Protein AF-A0A5Q0ENL3-F1 (afdb_monomer_lite)

Structure (mmCIF, N/CA/C/O backbone):
data_AF-A0A5Q0ENL3-F1
#
_entry.id   AF-A0A5Q0ENL3-F1
#
loop_
_atom_site.group_PDB
_atom_site.id
_atom_site.type_symbol
_atom_site.label_atom_id
_atom_site.label_alt_id
_atom_site.label_comp_id
_atom_site.label_asym_id
_atom_site.label_entity_id
_atom_site.label_seq_id
_atom_site.pdbx_PDB_ins_code
_atom_site.Cartn_x
_atom_site.Cartn_y
_atom_site.Cartn_z
_atom_site.occupancy
_atom_site.B_iso_or_equiv
_atom_site.auth_seq_id
_atom_site.auth_comp_id
_atom_site.auth_asym_id
_atom_site.auth_atom_id
_atom_site.pdbx_PDB_model_num
ATOM 1 N N . MET A 1 1 ? 25.274 -24.841 -45.794 1.00 51.34 1 MET A N 1
ATOM 2 C CA . MET A 1 1 ? 25.600 -24.659 -44.368 1.00 51.34 1 MET A CA 1
ATOM 3 C C . MET A 1 1 ? 24.417 -23.950 -43.742 1.00 51.34 1 MET A C 1
ATOM 5 O O . MET A 1 1 ? 24.208 -22.784 -44.041 1.00 51.34 1 MET A O 1
ATOM 9 N N . ALA A 1 2 ? 23.581 -24.689 -43.023 1.00 60.81 2 ALA A N 1
ATOM 10 C CA . ALA A 1 2 ? 22.516 -24.139 -42.196 1.00 60.81 2 ALA A CA 1
ATOM 11 C C . ALA A 1 2 ? 22.922 -24.387 -40.744 1.00 60.81 2 ALA A C 1
ATOM 13 O O . ALA A 1 2 ? 23.368 -25.492 -40.460 1.00 60.81 2 ALA A O 1
ATOM 14 N N . ASP A 1 3 ? 22.828 -23.357 -39.907 1.00 42.91 3 ASP A N 1
ATOM 15 C CA . ASP A 1 3 ? 22.380 -23.420 -38.510 1.00 42.91 3 ASP A CA 1
ATOM 16 C C . ASP A 1 3 ? 22.282 -21.970 -37.993 1.00 42.91 3 ASP A C 1
ATOM 18 O O . ASP A 1 3 ? 23.237 -21.205 -38.083 1.00 42.91 3 ASP A O 1
ATOM 22 N N . SER A 1 4 ? 21.063 -21.462 -37.774 1.00 47.22 4 SER A N 1
ATOM 23 C CA . SER A 1 4 ? 20.358 -21.475 -36.473 1.00 47.22 4 SER A CA 1
ATOM 24 C C . SER A 1 4 ? 20.905 -20.353 -35.568 1.00 47.22 4 SER A C 1
ATOM 26 O O . SER A 1 4 ? 21.983 -20.473 -35.010 1.00 47.22 4 SER A O 1
ATOM 28 N N . SER A 1 5 ? 20.339 -19.142 -35.629 1.00 50.66 5 SER A N 1
ATOM 29 C CA . SER A 1 5 ? 19.233 -18.644 -34.783 1.00 50.66 5 SER A CA 1
ATOM 30 C C . SER A 1 5 ? 19.584 -18.499 -33.287 1.00 50.66 5 SER A C 1
ATOM 32 O O . SER A 1 5 ? 20.169 -19.405 -32.701 1.00 50.66 5 SER A O 1
ATOM 34 N N . THR A 1 6 ? 19.080 -17.418 -32.661 1.00 46.78 6 THR A N 1
ATOM 35 C CA . THR A 1 6 ? 19.033 -17.097 -31.202 1.00 46.78 6 THR A CA 1
ATOM 36 C C . THR A 1 6 ? 20.341 -16.535 -30.599 1.00 46.78 6 THR A C 1
ATOM 38 O O . THR A 1 6 ? 21.354 -17.214 -30.579 1.00 46.78 6 THR A O 1
ATOM 41 N N . ASN A 1 7 ? 20.447 -15.292 -30.105 1.00 48.53 7 ASN A N 1
ATOM 42 C CA . ASN A 1 7 ? 19.630 -14.624 -29.081 1.00 48.53 7 ASN A CA 1
ATOM 43 C C . ASN A 1 7 ? 19.808 -13.084 -29.170 1.00 48.53 7 ASN A C 1
ATOM 45 O O . ASN A 1 7 ? 20.955 -12.630 -29.143 1.00 48.53 7 ASN A O 1
ATOM 49 N N . PRO A 1 8 ? 18.747 -12.251 -29.192 1.00 46.62 8 PRO A N 1
ATOM 50 C CA . PRO A 1 8 ? 18.879 -10.849 -28.814 1.00 46.62 8 PRO A CA 1
ATOM 51 C C . PRO A 1 8 ? 19.065 -10.827 -27.296 1.00 46.62 8 PRO A C 1
ATOM 53 O O . PRO A 1 8 ? 18.114 -10.990 -26.533 1.00 46.62 8 PRO A O 1
ATOM 56 N N . GLY A 1 9 ? 20.319 -10.739 -26.852 1.00 44.88 9 GLY A N 1
ATOM 57 C CA . GLY A 1 9 ? 20.650 -10.607 -25.441 1.00 44.88 9 GLY A CA 1
ATOM 58 C C . GLY A 1 9 ? 19.942 -9.383 -24.882 1.00 44.88 9 GLY A C 1
ATOM 59 O O . GLY A 1 9 ? 20.330 -8.258 -25.182 1.00 44.88 9 GLY A O 1
ATOM 60 N N . SER A 1 10 ? 18.884 -9.621 -24.108 1.00 55.25 10 SER A N 1
ATOM 61 C CA . SER A 1 10 ? 18.192 -8.619 -23.309 1.00 55.25 10 SER A CA 1
ATOM 62 C C . SER A 1 10 ? 19.227 -7.957 -22.403 1.00 55.25 10 SER A C 1
ATOM 64 O O . SER A 1 10 ? 19.598 -8.505 -21.365 1.00 55.25 10 SER A O 1
ATOM 66 N N . SER A 1 11 ? 19.754 -6.815 -22.841 1.00 55.69 11 SER A N 1
ATOM 67 C CA . SER A 1 11 ? 20.707 -6.000 -22.098 1.00 55.69 11 SER A CA 1
ATOM 68 C C . SER A 1 11 ? 19.955 -5.362 -20.939 1.00 55.69 11 SER A C 1
ATOM 70 O O . SER A 1 11 ? 19.468 -4.239 -21.043 1.00 55.69 11 SER A O 1
ATOM 72 N N . ILE A 1 12 ? 19.822 -6.099 -19.838 1.00 61.06 12 ILE A N 1
ATOM 73 C CA . ILE A 1 12 ? 19.322 -5.537 -18.592 1.00 61.06 12 ILE A CA 1
ATOM 74 C C . ILE A 1 12 ? 20.305 -4.436 -18.183 1.00 61.06 12 ILE A C 1
ATOM 76 O O . ILE A 1 12 ? 21.456 -4.712 -17.841 1.00 61.06 12 ILE A O 1
ATOM 80 N N . THR A 1 13 ? 19.870 -3.181 -18.263 1.00 67.62 13 THR A N 1
ATOM 81 C CA . THR A 1 13 ? 20.678 -2.046 -17.823 1.00 67.62 13 THR A CA 1
ATOM 82 C C . THR A 1 13 ? 20.700 -1.995 -16.291 1.00 67.62 13 THR A C 1
ATOM 84 O O . THR A 1 13 ? 19.719 -2.381 -15.647 1.00 67.62 13 THR A O 1
ATOM 87 N N . PRO A 1 14 ? 21.795 -1.524 -15.669 1.00 72.94 14 PRO A N 1
ATOM 88 C CA . PRO A 1 14 ? 21.864 -1.360 -14.214 1.00 72.94 14 PRO A CA 1
ATOM 89 C C . PRO A 1 14 ? 20.732 -0.473 -13.669 1.00 72.94 14 PRO A C 1
ATOM 91 O O . PRO A 1 14 ? 20.209 -0.744 -12.588 1.00 72.94 14 PRO A O 1
ATOM 94 N N . ASP A 1 15 ? 20.278 0.504 -14.45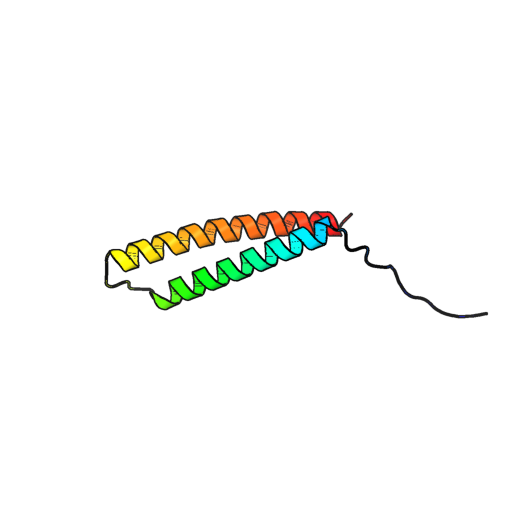7 1.00 74.25 15 ASP A N 1
ATOM 95 C CA . ASP A 1 15 ? 19.131 1.357 -14.130 1.00 74.25 15 ASP A CA 1
ATOM 96 C C . ASP A 1 15 ? 17.819 0.556 -14.060 1.00 74.25 15 ASP A C 1
ATOM 98 O O . ASP A 1 15 ? 17.027 0.741 -13.137 1.00 74.25 15 ASP A O 1
ATOM 102 N N . SER A 1 16 ? 17.612 -0.402 -14.974 1.00 75.12 16 SER A N 1
ATOM 103 C CA . SER A 1 16 ? 16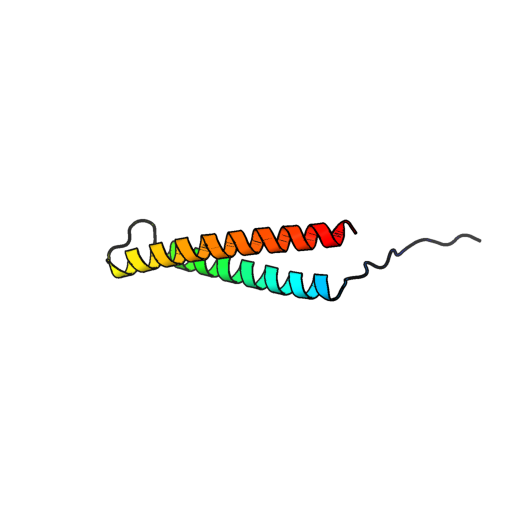.441 -1.289 -14.948 1.00 75.12 16 SER A CA 1
ATOM 104 C C . SER A 1 16 ? 16.449 -2.245 -13.752 1.00 75.12 16 SER A C 1
ATOM 106 O O . SER A 1 16 ? 15.375 -2.582 -13.256 1.00 75.12 16 SER A O 1
ATOM 108 N N . LEU A 1 17 ? 17.622 -2.696 -13.289 1.00 77.12 17 LEU A N 1
ATOM 109 C CA . LEU A 1 17 ? 17.729 -3.523 -12.077 1.00 77.12 17 LEU A CA 1
ATOM 110 C C . LEU A 1 17 ? 17.393 -2.716 -10.826 1.00 77.12 17 LEU A C 1
ATOM 112 O O . LEU A 1 17 ? 16.634 -3.187 -9.984 1.00 77.12 17 LEU A O 1
ATOM 116 N N . CYS A 1 18 ? 17.927 -1.497 -10.729 1.00 87.06 18 CYS A N 1
ATOM 117 C CA . CYS A 1 18 ? 17.650 -0.585 -9.623 1.00 87.06 18 CYS A CA 1
ATOM 118 C C . CYS A 1 18 ? 16.146 -0.279 -9.517 1.00 87.06 18 CYS A C 1
ATOM 120 O O . CYS A 1 18 ? 15.552 -0.438 -8.451 1.00 87.06 18 CYS A O 1
ATOM 122 N N . LEU A 1 19 ? 15.506 0.053 -10.644 1.00 87.19 19 LEU A N 1
ATOM 123 C CA . LEU A 1 19 ? 14.061 0.287 -10.699 1.00 87.19 19 LEU A CA 1
ATOM 124 C C . LEU A 1 19 ? 13.250 -0.958 -10.329 1.00 87.19 19 LEU A C 1
ATOM 126 O O . LEU A 1 19 ? 12.263 -0.840 -9.612 1.00 87.19 19 LEU A O 1
ATOM 130 N N . GLY A 1 20 ? 13.673 -2.150 -10.757 1.00 88.50 20 GLY A N 1
ATOM 131 C CA . GLY A 1 20 ? 13.001 -3.399 -10.389 1.00 88.50 20 GLY A CA 1
ATOM 132 C C . GLY A 1 20 ? 12.995 -3.665 -8.879 1.00 88.50 20 GLY A C 1
ATOM 133 O O . GLY A 1 20 ? 11.985 -4.121 -8.340 1.00 88.50 20 GLY A O 1
ATOM 134 N N . VAL A 1 21 ? 14.091 -3.342 -8.183 1.00 92.69 21 VAL A N 1
ATOM 135 C CA . VAL A 1 21 ? 14.161 -3.437 -6.715 1.00 92.69 21 VAL A CA 1
ATOM 136 C C . VAL A 1 21 ? 13.201 -2.441 -6.068 1.00 92.69 21 VAL A C 1
ATOM 138 O O . VAL A 1 21 ? 12.394 -2.847 -5.239 1.00 92.69 21 VAL A O 1
ATOM 141 N N . ILE A 1 22 ? 13.218 -1.177 -6.504 1.00 92.44 22 ILE A N 1
ATOM 142 C CA . ILE A 1 22 ? 12.328 -0.131 -5.973 1.00 92.44 22 ILE A CA 1
ATOM 143 C C . ILE A 1 22 ? 10.852 -0.509 -6.165 1.00 92.44 22 ILE A C 1
ATOM 145 O O . ILE A 1 22 ? 10.052 -0.366 -5.244 1.00 92.44 22 ILE A O 1
ATOM 149 N N . LEU A 1 23 ? 10.483 -1.031 -7.338 1.00 93.88 23 LEU A N 1
ATOM 150 C CA . LEU A 1 23 ? 9.121 -1.502 -7.601 1.00 93.88 23 LEU A CA 1
ATOM 151 C C . LEU A 1 23 ? 8.725 -2.635 -6.649 1.00 93.88 23 LEU A C 1
ATOM 153 O O . LEU A 1 23 ? 7.652 -2.580 -6.055 1.00 93.88 23 LEU A O 1
ATOM 157 N N . SER A 1 24 ? 9.615 -3.610 -6.443 1.00 94.88 24 SER A N 1
ATOM 158 C CA . SER A 1 24 ? 9.367 -4.731 -5.527 1.00 94.88 24 SER A CA 1
ATOM 159 C C . SER A 1 24 ? 9.193 -4.265 -4.074 1.00 94.88 24 SER A C 1
ATOM 161 O O . SER A 1 24 ? 8.336 -4.776 -3.354 1.00 94.88 24 SER A O 1
ATOM 163 N N . GLU A 1 25 ? 9.984 -3.282 -3.634 1.00 96.31 25 GLU A N 1
ATOM 164 C CA . GLU A 1 25 ? 9.862 -2.675 -2.302 1.00 96.31 25 GLU A CA 1
ATOM 165 C C . GLU A 1 25 ? 8.522 -1.940 -2.141 1.00 96.31 25 GLU A C 1
ATOM 167 O O . GLU A 1 25 ? 7.808 -2.156 -1.161 1.00 96.31 25 GLU A O 1
ATOM 172 N N . LEU A 1 26 ? 8.127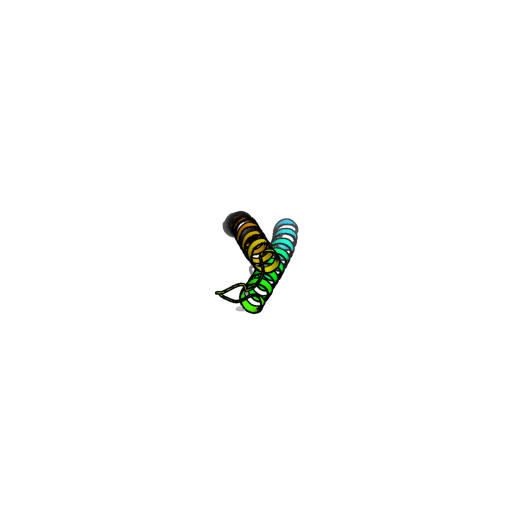 -1.141 -3.137 1.00 96.31 26 LEU A N 1
ATOM 173 C CA . LEU A 1 26 ? 6.849 -0.424 -3.133 1.00 96.31 26 LEU A CA 1
ATOM 174 C C . LEU A 1 26 ? 5.644 -1.379 -3.130 1.00 96.31 26 LEU A C 1
ATOM 176 O O . LEU A 1 26 ? 4.664 -1.130 -2.425 1.00 96.31 26 LEU A O 1
ATOM 180 N N . GLU A 1 27 ? 5.704 -2.484 -3.877 1.00 97.50 27 GLU A N 1
ATOM 181 C CA . GLU A 1 27 ? 4.672 -3.530 -3.869 1.00 97.50 27 GLU A CA 1
ATOM 182 C C . GLU A 1 27 ? 4.563 -4.227 -2.504 1.00 97.50 27 GLU A C 1
ATOM 184 O O . GLU A 1 27 ? 3.454 -4.475 -2.009 1.00 97.50 27 GLU A O 1
ATOM 189 N N . ALA A 1 28 ? 5.700 -4.513 -1.864 1.00 98.06 28 ALA A N 1
ATOM 190 C CA . ALA A 1 28 ? 5.731 -5.095 -0.527 1.00 98.06 28 ALA A CA 1
ATOM 191 C C . ALA A 1 28 ? 5.112 -4.147 0.514 1.00 98.06 28 ALA A C 1
ATOM 193 O O . ALA A 1 28 ? 4.277 -4.571 1.321 1.00 98.06 28 ALA A O 1
ATOM 194 N N . ASP A 1 29 ? 5.446 -2.857 0.457 1.00 98.12 29 ASP A N 1
ATOM 195 C CA . ASP A 1 29 ? 4.905 -1.840 1.361 1.00 98.12 29 ASP A CA 1
ATOM 196 C C . ASP A 1 29 ? 3.399 -1.609 1.154 1.00 98.12 29 ASP A C 1
ATOM 198 O O . ASP A 1 29 ? 2.648 -1.438 2.124 1.00 98.12 29 ASP A O 1
ATOM 202 N N . LEU A 1 30 ? 2.923 -1.653 -0.095 1.00 98.31 30 LEU A N 1
ATOM 203 C CA . LEU A 1 30 ? 1.492 -1.618 -0.412 1.00 98.31 30 LEU A CA 1
ATOM 204 C C . LEU A 1 30 ? 0.762 -2.820 0.187 1.00 98.31 30 LEU A C 1
ATOM 206 O O . LEU A 1 30 ? -0.241 -2.643 0.883 1.00 98.31 30 LEU A O 1
ATOM 210 N N . THR A 1 31 ? 1.313 -4.020 0.005 1.00 98.31 31 THR A N 1
ATOM 211 C CA . THR A 1 31 ? 0.760 -5.258 0.572 1.00 98.31 31 THR A CA 1
ATOM 212 C C . THR A 1 31 ? 0.703 -5.192 2.099 1.00 98.31 31 THR A C 1
ATOM 214 O O . THR A 1 31 ? -0.286 -5.598 2.717 1.00 98.31 31 THR A O 1
ATOM 217 N N . TYR A 1 32 ? 1.733 -4.628 2.734 1.00 98.19 32 TYR A N 1
ATOM 218 C CA . TYR A 1 32 ? 1.734 -4.393 4.173 1.00 98.19 32 TYR A CA 1
ATOM 219 C C . TYR A 1 32 ? 0.621 -3.421 4.594 1.00 98.19 32 TYR A C 1
ATOM 221 O O . TYR A 1 32 ? -0.101 -3.694 5.557 1.00 98.19 32 TYR A O 1
ATOM 229 N N . CYS A 1 33 ? 0.432 -2.312 3.871 1.00 98.19 33 CYS A N 1
ATOM 230 C CA . CYS A 1 33 ? -0.657 -1.371 4.140 1.00 98.19 33 CYS A CA 1
ATOM 231 C C . CYS A 1 33 ? -2.031 -2.046 4.029 1.00 98.19 33 CYS A C 1
ATOM 233 O O . CYS A 1 33 ? -2.863 -1.870 4.923 1.00 98.19 33 CYS A O 1
ATOM 235 N N . ASP A 1 34 ? -2.252 -2.857 2.994 1.00 98.06 34 ASP A N 1
ATOM 236 C CA . ASP A 1 34 ? -3.494 -3.609 2.800 1.00 98.06 34 ASP A CA 1
ATOM 237 C C . ASP A 1 34 ? -3.758 -4.602 3.930 1.00 98.06 34 ASP A C 1
ATOM 239 O O . ASP A 1 34 ? -4.875 -4.665 4.458 1.00 98.06 34 ASP A O 1
ATOM 243 N N . ALA A 1 35 ? -2.729 -5.324 4.378 1.00 98.31 35 ALA A N 1
ATOM 244 C CA . ALA A 1 35 ? -2.835 -6.221 5.522 1.00 98.31 35 ALA A CA 1
ATOM 245 C C . ALA A 1 35 ? -3.212 -5.459 6.803 1.00 98.31 35 ALA A C 1
ATOM 247 O O . ALA A 1 35 ? -4.087 -5.892 7.556 1.00 98.31 35 ALA A O 1
ATOM 248 N N . ARG A 1 36 ? -2.603 -4.289 7.045 1.00 98.06 36 ARG A N 1
ATOM 249 C CA . ARG A 1 36 ? -2.910 -3.447 8.214 1.00 98.06 36 ARG A CA 1
ATOM 250 C C . ARG A 1 36 ? -4.321 -2.872 8.169 1.00 98.06 36 ARG A C 1
ATOM 252 O O . ARG A 1 36 ? -4.988 -2.860 9.201 1.00 98.06 36 ARG A O 1
ATOM 259 N N . ILE A 1 37 ? -4.781 -2.417 7.006 1.00 97.94 37 ILE A N 1
ATOM 260 C CA . ILE A 1 37 ? -6.149 -1.920 6.806 1.00 97.94 37 ILE A CA 1
ATOM 261 C C . ILE A 1 37 ? -7.158 -3.050 7.029 1.00 97.94 37 ILE A C 1
ATOM 263 O O . ILE A 1 37 ? -8.122 -2.868 7.770 1.00 97.94 37 ILE A O 1
ATOM 267 N N . SER A 1 38 ? -6.902 -4.223 6.446 1.00 97.56 38 SER A N 1
ATOM 268 C CA . SER A 1 38 ? -7.764 -5.402 6.582 1.00 97.56 38 SER A CA 1
ATOM 269 C C . SER A 1 38 ? -7.862 -5.876 8.031 1.00 97.56 38 SER A C 1
ATOM 271 O O . SER A 1 38 ? -8.946 -6.227 8.485 1.00 97.56 38 SER A O 1
ATOM 273 N N . LEU A 1 39 ? -6.753 -5.825 8.776 1.00 97.06 39 LEU A N 1
ATOM 274 C CA . LEU A 1 39 ? -6.717 -6.172 10.196 1.00 97.06 39 LEU A CA 1
ATOM 275 C C . LEU A 1 39 ? -7.529 -5.201 11.068 1.00 97.06 39 LEU A C 1
ATOM 277 O O . LEU A 1 39 ? -8.131 -5.628 12.047 1.00 97.06 39 LEU A O 1
ATOM 281 N N . ILE A 1 40 ? -7.533 -3.903 10.741 1.00 96.75 40 ILE A N 1
ATOM 282 C CA . ILE A 1 40 ? -8.352 -2.910 11.456 1.00 96.75 40 ILE A CA 1
ATOM 283 C C . ILE A 1 40 ? -9.841 -3.101 11.134 1.00 96.75 40 ILE A C 1
ATOM 285 O O . ILE A 1 40 ? -10.682 -2.908 12.008 1.00 96.75 40 ILE A O 1
ATOM 289 N N . GLY A 1 41 ? -10.158 -3.485 9.897 1.00 95.06 41 GLY A N 1
ATOM 290 C CA . GLY A 1 41 ? -11.526 -3.693 9.441 1.00 95.06 41 GLY A CA 1
ATOM 291 C C . GLY A 1 41 ? -12.268 -2.395 9.076 1.00 95.06 41 GLY A C 1
ATOM 292 O O . GLY A 1 41 ? -11.722 -1.291 9.186 1.00 95.06 41 GLY A O 1
ATOM 293 N N . PRO A 1 42 ? -13.513 -2.518 8.579 1.00 91.75 42 PRO A N 1
ATOM 294 C CA . PRO A 1 42 ? -14.305 -1.383 8.102 1.00 91.75 42 PRO A CA 1
ATOM 295 C C . PRO A 1 42 ? -14.820 -0.477 9.229 1.00 91.75 42 PRO A C 1
ATOM 297 O O . PRO A 1 42 ? -14.942 0.729 9.012 1.00 91.75 42 PRO A O 1
ATOM 300 N N . ASP A 1 43 ? -15.048 -1.036 10.421 1.00 94.12 43 ASP A N 1
ATOM 301 C CA . ASP A 1 43 ? -15.654 -0.356 11.570 1.00 94.12 43 ASP A CA 1
ATOM 302 C C . ASP A 1 43 ? -14.676 -0.306 12.761 1.00 94.12 43 ASP A C 1
ATOM 304 O O . ASP A 1 43 ? -14.709 -1.161 13.641 1.00 94.12 43 ASP A O 1
ATOM 308 N N . PRO A 1 44 ? -13.758 0.677 12.798 1.00 94.88 44 PRO A N 1
ATOM 309 C CA . PRO A 1 44 ? -12.780 0.812 13.877 1.00 94.88 44 PRO A CA 1
ATOM 310 C C . PRO A 1 44 ? -13.410 1.282 15.202 1.00 94.88 44 PRO A C 1
ATOM 312 O O . PRO A 1 44 ? -13.869 2.428 15.319 1.00 94.88 44 PRO A O 1
ATOM 315 N N . ASP A 1 45 ? -13.312 0.442 16.233 1.00 95.12 45 ASP A N 1
ATOM 316 C CA . ASP A 1 45 ? -13.881 0.664 17.572 1.00 95.12 45 ASP A CA 1
ATOM 317 C C . ASP A 1 45 ? -13.300 1.900 18.277 1.00 95.12 45 ASP A C 1
ATOM 319 O O . ASP A 1 45 ? -13.998 2.671 18.943 1.00 95.12 45 ASP A O 1
ATOM 323 N N . THR A 1 46 ? -11.997 2.136 18.112 1.00 97.81 46 THR A N 1
ATOM 324 C CA . THR A 1 46 ? -11.261 3.156 18.871 1.00 97.81 46 THR A CA 1
ATOM 325 C C . THR A 1 46 ? -10.844 4.360 18.018 1.00 97.81 46 THR A C 1
ATOM 327 O O . THR A 1 46 ? -10.567 4.229 16.820 1.00 97.81 46 THR A O 1
ATOM 330 N N . PRO A 1 47 ? -10.710 5.563 18.620 1.00 98.00 47 PRO A N 1
ATOM 331 C CA . PRO A 1 47 ? -10.100 6.713 17.947 1.00 98.00 47 PRO A CA 1
ATOM 332 C C . PRO A 1 47 ? -8.702 6.408 17.394 1.00 98.00 47 PRO A C 1
ATOM 334 O O . PRO A 1 47 ? -8.332 6.907 16.333 1.00 98.00 47 PRO A O 1
ATOM 337 N N . TYR A 1 48 ? -7.948 5.559 18.095 1.00 97.69 48 TYR A N 1
ATOM 338 C CA . TYR A 1 48 ? -6.629 5.110 17.671 1.00 97.69 48 TYR A CA 1
ATOM 339 C C . TYR A 1 48 ? -6.690 4.291 16.375 1.00 97.69 48 TYR A C 1
ATOM 341 O O . TYR A 1 48 ? -5.993 4.623 15.419 1.00 97.69 48 TYR A O 1
ATOM 349 N N . GLN A 1 49 ? -7.576 3.294 16.289 1.00 97.88 49 GLN A N 1
ATOM 350 C CA . GLN A 1 49 ? -7.780 2.515 15.061 1.00 97.88 49 GLN A CA 1
ATOM 351 C C . GLN A 1 49 ? -8.272 3.395 13.904 1.00 97.88 49 GLN A C 1
ATOM 353 O O . GLN A 1 49 ? -7.798 3.242 12.781 1.00 97.88 49 GLN A O 1
ATOM 358 N N . ARG A 1 50 ? -9.149 4.379 14.160 1.00 98.19 50 ARG A N 1
ATOM 359 C CA . ARG A 1 50 ? -9.559 5.370 13.143 1.00 98.19 50 ARG A CA 1
ATOM 360 C C . ARG A 1 50 ? -8.374 6.168 12.604 1.00 98.19 50 ARG A C 1
ATOM 362 O O . ARG A 1 50 ? -8.260 6.365 11.394 1.00 98.19 50 ARG A O 1
ATOM 369 N N . ALA A 1 51 ? -7.491 6.622 13.491 1.00 98.00 51 ALA A N 1
ATOM 370 C CA . ALA A 1 51 ? -6.286 7.344 13.103 1.00 98.00 51 ALA A CA 1
ATOM 371 C C . ALA A 1 51 ? -5.318 6.447 12.316 1.00 98.00 51 ALA A C 1
ATOM 373 O O . ALA A 1 51 ? -4.818 6.874 11.276 1.00 98.00 51 ALA A O 1
ATOM 374 N N . GLN A 1 52 ? -5.113 5.200 12.751 1.00 97.69 52 GLN A N 1
ATOM 375 C CA . GLN A 1 52 ? -4.300 4.219 12.027 1.00 97.69 52 GLN A CA 1
ATOM 376 C C . GLN A 1 52 ? -4.858 3.943 10.629 1.00 97.69 52 GLN A C 1
ATOM 378 O O . GLN A 1 52 ? -4.117 4.018 9.654 1.00 97.69 52 GLN A O 1
ATOM 383 N N . LEU A 1 53 ? -6.164 3.694 10.513 1.00 97.94 53 LEU A N 1
ATOM 384 C CA . LEU A 1 53 ? -6.828 3.455 9.233 1.00 97.94 53 LEU A CA 1
ATOM 385 C C . LEU A 1 53 ? -6.637 4.642 8.282 1.00 97.94 53 LEU A C 1
ATOM 387 O O . LEU A 1 53 ? -6.308 4.464 7.110 1.00 97.94 53 LEU A O 1
ATOM 391 N N . LYS A 1 54 ? -6.791 5.871 8.792 1.00 97.81 54 LYS A N 1
ATOM 392 C CA . LYS A 1 54 ? -6.532 7.090 8.018 1.00 97.81 54 LYS A CA 1
ATOM 393 C C . LYS A 1 54 ? -5.068 7.180 7.577 1.00 97.81 54 LYS A C 1
ATOM 395 O O . LYS A 1 54 ? -4.823 7.516 6.421 1.00 97.81 54 LYS A O 1
ATOM 400 N N . ALA A 1 55 ? -4.121 6.884 8.465 1.00 98.19 55 ALA A N 1
ATOM 401 C CA . ALA A 1 55 ? -2.693 6.933 8.168 1.00 98.19 55 ALA A CA 1
ATOM 402 C C . ALA A 1 55 ? -2.306 5.925 7.077 1.00 98.19 55 ALA A C 1
ATOM 404 O O . ALA A 1 55 ? -1.723 6.324 6.072 1.00 98.19 55 ALA A O 1
ATOM 405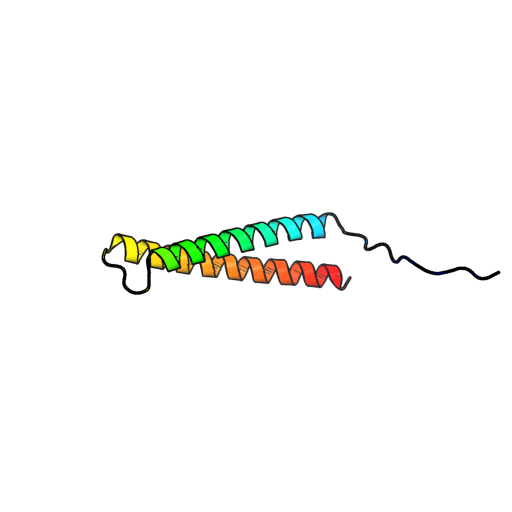 N N . PHE A 1 56 ? -2.715 4.658 7.206 1.00 98.25 56 PHE A N 1
ATOM 406 C CA . PHE A 1 56 ? -2.417 3.632 6.204 1.00 98.25 56 PHE A CA 1
ATOM 407 C C . PHE A 1 56 ? -3.063 3.932 4.848 1.00 98.25 56 PHE A C 1
ATOM 409 O O . PHE A 1 56 ? -2.413 3.765 3.827 1.00 98.25 56 PHE A O 1
ATOM 416 N N . ARG A 1 57 ? -4.286 4.480 4.806 1.00 97.75 57 ARG A N 1
ATOM 417 C CA . ARG A 1 57 ? -4.915 4.922 3.543 1.00 97.75 57 ARG A CA 1
ATOM 418 C C . ARG A 1 57 ? -4.222 6.122 2.892 1.00 97.75 57 ARG A C 1
ATOM 420 O O . ARG A 1 57 ? -4.345 6.333 1.686 1.00 97.75 57 ARG A O 1
ATOM 427 N N . ILE A 1 58 ? -3.579 6.989 3.673 1.00 98.25 58 ILE A N 1
ATOM 428 C CA . ILE A 1 58 ? -2.763 8.083 3.124 1.00 98.25 58 ILE A CA 1
ATOM 429 C C . ILE A 1 58 ? -1.468 7.506 2.560 1.00 98.25 58 ILE A C 1
ATOM 431 O O . ILE A 1 58 ? -1.147 7.785 1.408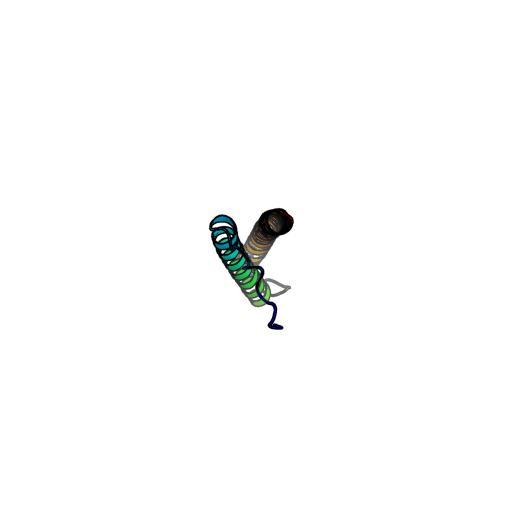 1.00 98.25 58 ILE A O 1
ATOM 435 N N . LEU A 1 59 ? -0.786 6.665 3.339 1.00 97.88 59 LEU A N 1
ATOM 436 C CA . LEU A 1 59 ? 0.464 6.032 2.937 1.00 97.88 59 LEU A CA 1
ATOM 437 C C . LEU A 1 59 ? 0.281 5.175 1.678 1.00 97.88 59 LEU A C 1
ATOM 439 O O . LEU A 1 59 ? 1.016 5.353 0.716 1.00 97.88 59 LEU A O 1
ATOM 443 N N . GLN A 1 60 ? -0.768 4.351 1.623 1.00 98.06 60 GLN A N 1
ATOM 444 C CA . GLN A 1 60 ? -1.109 3.539 0.453 1.00 98.06 60 GLN A CA 1
ATOM 445 C C . GLN A 1 60 ? -1.251 4.382 -0.820 1.00 98.06 60 GLN A C 1
ATOM 447 O O . GLN A 1 60 ? -0.745 4.003 -1.869 1.00 98.06 60 GLN A O 1
ATOM 452 N N . ARG A 1 61 ? -1.899 5.553 -0.745 1.00 98.06 61 ARG A N 1
ATOM 453 C CA . ARG A 1 61 ? -2.037 6.448 -1.907 1.00 98.06 61 ARG A CA 1
ATOM 454 C C . ARG A 1 61 ? -0.699 7.019 -2.368 1.00 98.06 61 ARG A C 1
ATOM 456 O O . ARG A 1 61 ? -0.492 7.157 -3.567 1.00 98.06 61 ARG A O 1
ATOM 463 N N . GLN A 1 62 ? 0.186 7.356 -1.433 1.00 97.62 62 GLN A N 1
ATOM 464 C CA . GLN A 1 62 ? 1.520 7.864 -1.756 1.00 97.62 62 GLN A CA 1
ATOM 465 C C . GLN A 1 62 ? 2.393 6.774 -2.385 1.00 97.62 62 GLN A C 1
ATOM 467 O O . GLN A 1 62 ? 3.011 7.016 -3.417 1.00 97.62 62 GLN A O 1
ATOM 472 N N . LEU A 1 63 ? 2.377 5.566 -1.816 1.00 97.19 63 LEU A N 1
ATOM 473 C CA . LEU A 1 63 ? 3.099 4.411 -2.347 1.00 97.19 63 LEU A CA 1
ATOM 474 C C . LEU A 1 63 ? 2.584 4.009 -3.733 1.00 97.19 63 LEU A C 1
ATOM 476 O O . LEU A 1 63 ? 3.383 3.780 -4.630 1.00 97.19 63 LEU A O 1
ATOM 480 N N . ALA A 1 64 ? 1.263 3.996 -3.943 1.00 97.19 64 ALA A N 1
ATOM 481 C CA . ALA A 1 64 ? 0.670 3.675 -5.241 1.00 97.19 64 ALA A CA 1
ATOM 482 C C . ALA A 1 64 ? 1.040 4.705 -6.320 1.00 97.19 64 ALA A C 1
ATOM 484 O O . ALA A 1 64 ? 1.325 4.329 -7.454 1.00 97.19 64 ALA A O 1
ATOM 485 N N . ALA A 1 65 ? 1.079 5.995 -5.966 1.00 96.81 65 ALA A N 1
ATOM 486 C CA . ALA A 1 65 ? 1.552 7.037 -6.875 1.00 96.81 65 ALA A CA 1
ATOM 487 C C . ALA A 1 65 ? 3.036 6.844 -7.227 1.00 96.81 65 ALA A C 1
ATOM 489 O O . ALA A 1 65 ? 3.398 6.919 -8.399 1.00 96.81 65 ALA A O 1
ATOM 490 N N . GLY A 1 66 ? 3.872 6.526 -6.231 1.00 94.62 66 GLY A N 1
ATOM 491 C CA . GLY A 1 66 ? 5.282 6.201 -6.443 1.00 94.62 66 GLY A CA 1
ATOM 492 C C . GLY A 1 66 ? 5.469 4.976 -7.337 1.00 94.62 66 GLY A C 1
ATOM 493 O O . GLY A 1 66 ? 6.266 5.020 -8.270 1.00 94.62 66 GLY A O 1
ATOM 494 N N . LEU A 1 67 ? 4.695 3.910 -7.115 1.00 94.44 67 LEU A N 1
ATOM 495 C CA . LEU A 1 67 ? 4.737 2.699 -7.935 1.00 94.44 67 LEU A CA 1
ATOM 496 C C . LEU A 1 67 ? 4.391 3.019 -9.392 1.00 94.44 67 LEU A C 1
ATOM 498 O O . LEU A 1 67 ? 5.114 2.620 -10.299 1.00 94.44 67 LEU A O 1
ATOM 502 N N . GLN A 1 68 ? 3.324 3.791 -9.617 1.00 95.88 68 GLN A N 1
ATOM 503 C CA . GLN A 1 68 ? 2.915 4.203 -10.957 1.00 95.88 68 GLN A CA 1
ATOM 504 C C . GLN A 1 68 ? 4.006 5.016 -11.672 1.00 95.88 68 GLN A C 1
ATOM 506 O O . GLN A 1 68 ? 4.261 4.781 -12.852 1.00 95.88 68 GLN A O 1
ATOM 511 N N . GLU A 1 69 ? 4.658 5.950 -10.977 1.00 94.62 69 GLU A N 1
ATOM 512 C CA . GLU A 1 69 ? 5.750 6.751 -11.541 1.00 94.62 69 GLU A CA 1
ATOM 513 C C . GLU A 1 69 ? 6.942 5.875 -1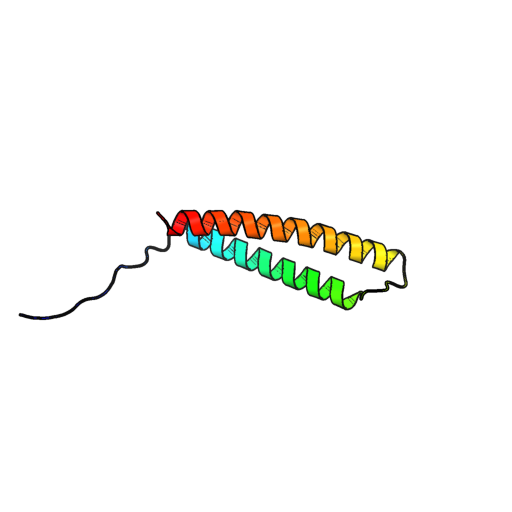1.958 1.00 94.62 69 GLU A C 1
ATOM 515 O O . GLU A 1 69 ? 7.408 5.959 -13.096 1.00 94.62 69 GLU A O 1
ATOM 520 N N . HIS A 1 70 ? 7.404 4.988 -11.074 1.00 92.44 70 HIS A N 1
ATOM 521 C CA . HIS A 1 70 ? 8.547 4.116 -11.360 1.00 92.44 70 HIS A CA 1
ATOM 522 C C . HIS A 1 70 ? 8.216 3.071 -12.436 1.00 92.44 70 HIS A C 1
ATOM 524 O O . HIS A 1 70 ? 9.078 2.716 -13.240 1.00 92.44 70 HIS A O 1
ATOM 530 N N . GLN A 1 71 ? 6.959 2.623 -12.513 1.00 92.81 71 GLN A N 1
ATOM 531 C CA . GLN A 1 71 ? 6.496 1.719 -13.562 1.00 92.81 71 GLN A CA 1
ATOM 532 C C . GLN A 1 71 ? 6.566 2.399 -14.937 1.00 92.81 71 GLN A C 1
ATOM 534 O O . GLN A 1 71 ? 7.123 1.831 -15.874 1.00 92.81 71 GLN A O 1
ATOM 539 N N . GLN A 1 72 ? 6.100 3.649 -15.042 1.00 92.88 72 GLN A N 1
ATOM 540 C CA . GLN A 1 72 ? 6.200 4.442 -16.274 1.00 92.88 72 GLN A CA 1
ATOM 541 C C . GLN A 1 72 ? 7.657 4.676 -16.698 1.00 92.88 72 GLN A C 1
ATOM 543 O O . GLN A 1 72 ? 7.974 4.628 -17.890 1.00 92.88 72 GLN A O 1
ATOM 548 N N . GLN A 1 73 ? 8.556 4.904 -15.736 1.00 90.19 73 GLN A N 1
ATOM 549 C CA . GLN A 1 73 ? 9.992 5.029 -16.003 1.00 90.19 73 GLN A CA 1
ATOM 550 C C . GLN A 1 73 ? 10.584 3.720 -16.537 1.00 90.19 73 GLN A C 1
ATOM 552 O O . GLN A 1 73 ? 11.326 3.741 -17.519 1.00 90.19 73 GLN A O 1
ATOM 557 N N . MET A 1 74 ? 10.235 2.581 -15.933 1.00 88.75 74 MET A N 1
ATOM 558 C CA . MET A 1 74 ? 10.698 1.269 -16.386 1.00 88.75 74 MET A CA 1
ATOM 559 C C . MET A 1 74 ? 10.185 0.936 -17.792 1.00 88.75 74 MET A C 1
ATOM 561 O O . MET A 1 74 ? 10.958 0.458 -18.620 1.00 88.75 74 MET A O 1
ATOM 565 N N . ASP A 1 75 ? 8.916 1.217 -18.086 1.00 88.62 75 ASP A N 1
ATOM 566 C CA . ASP A 1 75 ? 8.341 0.991 -19.415 1.00 88.62 75 ASP A CA 1
ATOM 567 C C . ASP A 1 75 ? 9.024 1.883 -20.468 1.00 88.62 75 ASP A C 1
ATOM 569 O O . ASP A 1 75 ? 9.445 1.396 -21.516 1.00 88.62 75 ASP A O 1
ATOM 573 N N . SER A 1 76 ? 9.296 3.150 -20.131 1.00 88.25 76 SER A N 1
ATOM 574 C CA . SER A 1 76 ? 10.052 4.073 -20.995 1.00 88.25 76 SER A CA 1
ATOM 575 C C . SER A 1 76 ? 11.487 3.608 -21.283 1.00 88.25 76 SER A C 1
ATOM 577 O O . SER A 1 76 ? 12.046 3.946 -22.325 1.00 88.25 76 SER A O 1
ATOM 579 N N . LEU A 1 77 ? 12.119 2.869 -20.362 1.00 83.94 77 LEU A N 1
ATOM 580 C CA . LEU A 1 77 ? 13.448 2.283 -20.572 1.00 83.94 77 LEU A CA 1
ATOM 581 C C . LEU A 1 77 ? 13.408 1.017 -21.432 1.00 83.94 77 LEU A C 1
ATOM 583 O O . LEU A 1 77 ? 14.404 0.712 -22.078 1.00 83.94 77 LEU A O 1
ATOM 587 N N . ARG A 1 78 ? 12.290 0.283 -21.436 1.00 78.19 78 ARG A N 1
ATOM 588 C CA . ARG A 1 78 ? 12.106 -0.937 -22.242 1.00 78.19 78 ARG A CA 1
ATOM 589 C C . ARG A 1 78 ? 11.791 -0.646 -23.708 1.00 78.19 78 ARG A C 1
ATOM 591 O O . ARG A 1 78 ? 12.040 -1.496 -24.554 1.00 78.19 78 ARG A O 1
ATOM 598 N N . GLU A 1 79 ? 11.231 0.525 -23.997 1.00 74.44 79 GLU A N 1
ATOM 599 C CA . GLU A 1 79 ? 10.925 0.991 -25.357 1.00 74.44 79 GLU A CA 1
ATOM 600 C C . GLU A 1 79 ? 12.130 1.634 -26.078 1.00 74.44 79 GLU A C 1
ATOM 602 O O . GLU A 1 79 ? 12.024 1.976 -27.258 1.00 74.44 79 GLU A O 1
ATOM 607 N N . ARG A 1 80 ? 13.260 1.813 -25.380 1.00 58.12 80 ARG A N 1
ATOM 608 C CA . ARG A 1 80 ? 14.523 2.355 -25.911 1.00 58.12 80 ARG A CA 1
ATOM 609 C C . ARG A 1 80 ? 15.469 1.253 -26.368 1.00 58.12 80 ARG A C 1
ATOM 611 O O . ARG A 1 80 ? 16.168 1.500 -27.376 1.00 58.12 80 ARG A O 1
#

Foldseek 3Di:
DDDDDDDPPPPCDPLLVVLVVLLVVLVVLLVVLVVLLVVCPPDHPDPVSVVSNVVSVVVNVVSVVVNVVSVVVNVVVVVD

Secondary structure (DSSP, 8-state):
-------------HHHHHHHHHHHHHHHHHHHHHHHHHHH-SS-SSHHHHHHHHHHHHHHHHHHHHHHHHHHHHHHHH--

Radius of gyration: 20.16 Å; chains: 1; bounding box: 41×33×63 Å

Sequence (80 aa):
MADSSTNPGSSITPDSLCLGVILSELEADLTYCDARISLIGPDPDTPYQRAQLKAFRILQRQLAAGLQEHQQQMDSLRER

pLDDT: mean 86.42, std 16.95, range [42.91, 98.31]